Protein AF-S4RYF9-F1 (afdb_monomer_lite)

Secondary structure (DSSP, 8-state):
----SS-IIIIIHHIIIIIIHHHT---S-------HHHHHHHTTPPPP-TTSPPPGGGT--

Foldseek 3Di:
DDFFPDACVPGVCCCVPPVCVVPVDDDPDDDHDDDPVNVCVVVVHDDDDPPDDDDVVVVPD

InterPro domains:
  IPR000559 Formate-tetrahydrofolate ligase, FTHFS [PF01268] (1-47)
  IPR020628 Formate-tetrahydrofolate ligase, FTHFS, conserved site [PS00722] (33-44)
  IPR027417 P-loop containing nucleoside triphosphate hydrolase [G3DSA:3.40.50.300] (1-61)
  IPR027417 P-loop containing nucleoside triphosphate hydrolase [SSF52540] (1-49)

Organism: Petromyzon marinus (NCBI:txid7757)

Sequence (61 aa):
VTEAGFGADIGLEKFFNIKCRLSGLCPDAVVLVVTVRALKMHGGGPKVTVGAPLPKEYTEE

Radius of gyration: 16.33 Å; chains: 1; bounding box: 29×21×46 Å

pLDDT: mean 94.18, std 4.84, range [70.88, 98.5]

Structure (mmCIF, N/CA/C/O backbone):
data_AF-S4RYF9-F1
#
_entry.id   AF-S4RYF9-F1
#
loop_
_atom_site.group_PDB
_atom_site.id
_atom_site.type_symbol
_atom_site.label_atom_id
_atom_site.label_alt_id
_atom_site.label_comp_id
_atom_site.label_asym_id
_atom_site.label_entity_id
_atom_site.label_seq_id
_atom_site.pdbx_PDB_ins_code
_atom_site.Cartn_x
_atom_site.Cartn_y
_atom_site.Cartn_z
_atom_site.occupancy
_atom_site.B_iso_or_equiv
_atom_site.auth_seq_id
_atom_site.auth_comp_id
_atom_site.auth_asym_id
_atom_site.auth_atom_id
_atom_site.pdbx_PDB_model_num
ATOM 1 N N . VAL A 1 1 ? -14.904 7.660 5.025 1.00 86.94 1 VAL A N 1
ATOM 2 C CA . VAL A 1 1 ? -13.671 7.088 4.430 1.00 86.94 1 VAL A CA 1
ATOM 3 C C . VAL A 1 1 ? -12.485 7.889 4.947 1.00 86.94 1 VAL A C 1
ATOM 5 O O . VAL A 1 1 ? -12.608 9.103 5.045 1.00 86.94 1 VAL A O 1
ATOM 8 N N . THR A 1 2 ? -11.402 7.234 5.362 1.00 96.06 2 THR A N 1
ATOM 9 C CA . THR A 1 2 ? -10.164 7.861 5.869 1.00 96.06 2 THR A CA 1
ATOM 10 C C . THR A 1 2 ? -8.963 7.084 5.326 1.00 96.06 2 THR A C 1
ATOM 12 O O . THR A 1 2 ? -9.149 5.972 4.834 1.00 96.06 2 THR A O 1
ATOM 15 N N . GLU A 1 3 ? -7.760 7.648 5.408 1.00 97.44 3 GLU A N 1
ATOM 16 C CA . GLU A 1 3 ? -6.529 7.033 4.904 1.00 97.44 3 GLU A CA 1
ATOM 17 C C . GLU A 1 3 ? -5.421 7.011 5.964 1.00 97.44 3 GLU A C 1
ATOM 19 O O . GLU A 1 3 ? -5.450 7.759 6.947 1.00 97.44 3 GLU A O 1
ATOM 24 N N . ALA A 1 4 ? -4.436 6.140 5.748 1.00 96.62 4 ALA A N 1
ATOM 25 C CA . ALA A 1 4 ? -3.186 6.101 6.490 1.00 96.62 4 ALA A CA 1
ATOM 26 C C . ALA A 1 4 ? -2.029 6.303 5.504 1.00 96.62 4 ALA A C 1
ATOM 28 O O . ALA A 1 4 ? -2.039 5.730 4.418 1.00 96.62 4 ALA A O 1
ATOM 29 N N . GLY A 1 5 ? -1.053 7.137 5.869 1.00 95.94 5 GLY A N 1
ATOM 30 C CA . GLY A 1 5 ? 0.084 7.439 4.997 1.00 95.94 5 GLY A CA 1
ATOM 31 C C . GLY A 1 5 ? 1.057 6.264 4.853 1.00 95.94 5 GLY A C 1
ATOM 32 O O . GLY A 1 5 ? 1.138 5.423 5.743 1.00 95.94 5 GLY A O 1
ATOM 33 N N . PHE A 1 6 ? 1.858 6.275 3.782 1.00 96.75 6 PHE A N 1
ATOM 34 C CA . PHE A 1 6 ? 2.746 5.174 3.363 1.00 96.75 6 PHE A CA 1
ATOM 35 C C . PHE A 1 6 ? 1.991 3.894 2.954 1.00 96.75 6 PHE A C 1
ATOM 37 O O . PHE A 1 6 ? 0.782 3.914 2.737 1.00 96.75 6 PHE A O 1
ATOM 44 N N . GLY A 1 7 ? 2.725 2.793 2.761 1.00 96.81 7 GLY A N 1
ATOM 45 C CA . GLY A 1 7 ? 2.156 1.485 2.449 1.00 96.81 7 GLY A CA 1
ATOM 46 C C . GLY A 1 7 ? 1.437 0.849 3.640 1.00 96.81 7 GLY A C 1
ATOM 47 O O . GLY A 1 7 ? 1.480 1.339 4.772 1.00 96.81 7 GLY A O 1
ATOM 48 N N . ALA A 1 8 ? 0.764 -0.274 3.383 1.00 97.69 8 ALA A N 1
ATOM 49 C CA . ALA A 1 8 ? 0.036 -1.012 4.414 1.00 97.69 8 ALA A CA 1
ATOM 50 C C . ALA A 1 8 ? 0.954 -1.597 5.508 1.00 97.69 8 ALA A C 1
ATOM 52 O O . ALA A 1 8 ? 0.530 -1.796 6.642 1.00 97.69 8 ALA A O 1
ATOM 53 N N . ASP A 1 9 ? 2.221 -1.815 5.179 1.00 97.44 9 ASP A N 1
ATOM 54 C CA . ASP A 1 9 ? 3.285 -2.264 6.073 1.00 97.44 9 ASP A CA 1
ATOM 55 C C . ASP A 1 9 ? 3.609 -1.269 7.199 1.00 97.44 9 ASP A C 1
ATOM 57 O O . ASP A 1 9 ? 4.029 -1.685 8.275 1.00 97.44 9 ASP A O 1
ATOM 61 N N . ILE A 1 10 ? 3.385 0.032 6.982 1.00 98.00 10 ILE A N 1
ATOM 62 C CA . ILE A 1 10 ? 3.652 1.078 7.983 1.00 98.00 10 ILE A CA 1
ATOM 63 C C . ILE A 1 10 ? 2.367 1.802 8.387 1.00 98.00 10 ILE A C 1
ATOM 65 O O . ILE A 1 10 ? 2.071 1.947 9.573 1.00 98.00 10 ILE A O 1
ATOM 69 N N . GLY A 1 11 ? 1.618 2.317 7.414 1.00 97.81 11 GLY A N 1
ATOM 70 C CA . GLY A 1 11 ? 0.450 3.159 7.655 1.00 97.81 11 GLY A CA 1
ATOM 71 C C . GLY A 1 11 ? -0.712 2.383 8.246 1.00 97.81 11 GLY A C 1
ATOM 72 O O . GLY A 1 11 ? -1.238 2.739 9.302 1.00 97.81 11 GLY A O 1
ATOM 73 N N . LEU A 1 12 ? -1.103 1.310 7.556 1.00 97.88 12 LEU A N 1
ATOM 74 C CA . LEU A 1 12 ? -2.232 0.476 7.961 1.00 97.88 12 LEU A CA 1
ATOM 75 C C . LEU A 1 12 ? -1.934 -0.258 9.274 1.00 97.88 12 LEU A C 1
ATOM 77 O O . LEU A 1 12 ? -2.797 -0.300 10.150 1.00 97.88 12 LEU A O 1
ATOM 81 N N . GLU A 1 13 ? -0.705 -0.756 9.438 1.00 98.25 13 GLU A N 1
ATOM 82 C CA . GLU A 1 13 ? -0.218 -1.361 10.682 1.00 98.25 13 GLU A CA 1
ATOM 83 C C . GLU A 1 13 ? -0.442 -0.423 11.880 1.00 98.25 13 GLU A C 1
ATOM 85 O O . GLU A 1 13 ? -1.160 -0.781 12.816 1.00 98.25 13 GLU A O 1
ATOM 90 N N . LYS A 1 14 ? 0.040 0.825 11.808 1.00 98.38 14 LYS A N 1
ATOM 91 C CA . LYS A 1 14 ? -0.170 1.828 12.868 1.00 98.38 14 LYS A CA 1
ATOM 92 C C . LYS A 1 14 ? -1.640 2.195 13.047 1.00 98.38 14 LYS A C 1
ATOM 94 O O . LYS A 1 14 ? -2.087 2.420 14.176 1.00 98.38 14 LYS A O 1
ATOM 99 N N . PHE A 1 15 ? -2.402 2.276 11.956 1.00 98.25 15 PHE A N 1
ATOM 100 C CA . PHE A 1 15 ? -3.827 2.589 12.018 1.00 98.25 15 PHE A CA 1
ATOM 101 C C . PHE A 1 15 ? -4.583 1.547 12.850 1.00 98.25 15 PHE A C 1
ATOM 103 O O . PHE A 1 15 ? -5.297 1.927 13.776 1.00 98.25 15 PHE A O 1
ATOM 110 N N . PHE A 1 16 ? -4.369 0.253 12.608 1.00 98.06 16 PHE A N 1
ATOM 111 C CA . PHE A 1 16 ? -5.040 -0.805 13.368 1.00 98.06 16 PHE A CA 1
ATOM 112 C C . PHE A 1 16 ? -4.444 -1.009 14.768 1.00 98.06 16 PHE A C 1
ATOM 114 O O . PHE A 1 16 ? -5.189 -1.084 15.750 1.00 98.06 16 PHE A O 1
ATOM 121 N N . ASN A 1 17 ? -3.115 -1.053 14.901 1.00 98.25 17 ASN A N 1
ATOM 122 C CA . ASN A 1 17 ? -2.473 -1.405 16.171 1.00 98.25 17 ASN A CA 1
ATOM 123 C C . ASN A 1 17 ? -2.424 -0.265 17.191 1.00 98.25 17 ASN A C 1
ATOM 125 O O . ASN A 1 17 ? -2.375 -0.538 18.392 1.00 98.25 17 ASN A O 1
ATOM 129 N N . ILE A 1 18 ? -2.475 0.991 16.742 1.00 98.31 18 ILE A N 1
ATOM 130 C CA . ILE A 1 18 ? -2.435 2.166 17.620 1.00 98.31 18 ILE A CA 1
ATOM 131 C C . ILE A 1 18 ? -3.773 2.899 17.572 1.00 98.31 18 ILE A C 1
ATOM 133 O O . ILE A 1 18 ? -4.460 2.992 18.588 1.00 98.31 18 ILE A O 1
ATOM 137 N N . LYS A 1 19 ? -4.177 3.413 16.402 1.00 98.00 19 LYS A N 1
ATOM 138 C CA . LYS A 1 19 ? -5.335 4.316 16.320 1.00 98.00 19 LYS A CA 1
ATOM 139 C C . LYS A 1 19 ? -6.649 3.601 16.625 1.00 98.00 19 LYS A C 1
ATOM 141 O O . LYS A 1 19 ? -7.378 4.070 17.492 1.00 98.00 19 LYS A O 1
ATOM 146 N N . CYS A 1 20 ? -6.953 2.480 15.977 1.00 98.12 20 CYS A N 1
ATOM 147 C CA . CYS A 1 20 ? -8.172 1.704 16.231 1.00 98.12 20 CYS A CA 1
ATOM 148 C C . CYS A 1 20 ? -8.228 1.194 17.671 1.00 98.12 20 CYS A C 1
ATOM 150 O O . CYS A 1 20 ? -9.240 1.383 18.339 1.00 98.12 20 CYS A O 1
ATOM 152 N N . ARG A 1 21 ? -7.116 0.654 18.189 1.00 98.19 21 ARG A N 1
ATOM 153 C CA . ARG A 1 21 ? -7.026 0.191 19.582 1.00 98.19 21 ARG A CA 1
ATOM 154 C C . ARG A 1 21 ? -7.328 1.297 20.598 1.00 98.19 21 ARG A C 1
ATOM 156 O O . ARG A 1 21 ? -8.039 1.044 21.561 1.00 98.19 21 ARG A O 1
ATOM 163 N N . LEU A 1 22 ? -6.798 2.505 20.390 1.00 98.50 22 LEU A N 1
ATOM 164 C CA . LEU A 1 22 ? -7.002 3.634 21.305 1.00 98.50 22 LEU A CA 1
ATOM 165 C C . LEU A 1 22 ? -8.356 4.334 21.121 1.00 98.50 22 LEU A C 1
ATOM 167 O O . LEU A 1 22 ? -8.874 4.905 22.073 1.00 98.50 22 LEU A O 1
ATOM 171 N N . SER A 1 23 ? -8.918 4.321 19.911 1.00 98.00 23 SER A N 1
ATOM 172 C CA . SER A 1 23 ? -10.173 5.024 19.591 1.00 98.00 23 SER A CA 1
ATOM 173 C C . SER A 1 23 ? -11.423 4.147 19.652 1.00 98.00 23 SER A C 1
ATOM 175 O O . SER A 1 23 ? -12.528 4.679 19.605 1.00 98.00 23 SER A O 1
ATOM 177 N N . GLY A 1 24 ? -11.271 2.822 19.715 1.00 97.31 24 GLY A N 1
ATOM 178 C CA . GLY A 1 24 ? -12.379 1.869 19.610 1.00 97.31 24 GLY A CA 1
ATOM 179 C C . GLY A 1 24 ? -12.952 1.732 18.195 1.00 97.31 24 GLY A C 1
ATOM 180 O O . GLY A 1 24 ? -13.986 1.094 18.018 1.00 97.31 24 GLY A O 1
ATOM 181 N N . LEU A 1 25 ? -12.310 2.322 17.180 1.00 97.56 25 LEU A N 1
ATOM 182 C CA . LEU A 1 25 ? -12.752 2.187 15.792 1.00 97.56 25 LEU A CA 1
ATOM 183 C C . LEU A 1 25 ? -12.543 0.754 15.294 1.00 97.56 25 LEU A C 1
ATOM 185 O O . LEU A 1 25 ? -11.441 0.217 15.388 1.00 97.56 25 LEU A O 1
ATOM 189 N N . CYS A 1 26 ? -13.580 0.189 14.678 1.00 97.50 26 CYS A N 1
ATOM 190 C CA . CYS A 1 26 ? -13.559 -1.128 14.049 1.00 97.50 26 CYS A CA 1
ATOM 191 C C . CYS A 1 26 ? -13.965 -0.995 12.572 1.00 97.50 26 CYS A C 1
ATOM 193 O O . CYS A 1 26 ? -15.154 -1.017 12.271 1.00 97.50 26 CYS A O 1
ATOM 195 N N . PRO A 1 27 ? -13.012 -0.768 11.651 1.00 97.38 27 PRO A N 1
ATOM 196 C CA . PRO A 1 27 ? -13.315 -0.644 10.228 1.00 97.38 27 PRO A CA 1
ATOM 197 C C . PRO A 1 27 ? -13.775 -1.984 9.639 1.00 97.38 27 PRO A C 1
ATOM 199 O O . PRO A 1 27 ? -13.069 -2.979 9.779 1.00 97.38 27 PRO A O 1
ATOM 202 N N . ASP A 1 28 ? -14.900 -1.992 8.923 1.00 98.19 28 ASP A N 1
ATOM 203 C CA . ASP A 1 28 ? -15.456 -3.205 8.294 1.00 98.19 28 ASP A CA 1
ATOM 204 C C . ASP A 1 28 ? -14.784 -3.577 6.961 1.00 98.19 28 ASP A C 1
ATOM 206 O O . ASP A 1 28 ? -14.861 -4.717 6.508 1.00 98.19 28 ASP A O 1
ATOM 210 N N . ALA A 1 29 ? -14.134 -2.610 6.306 1.00 97.94 29 ALA A N 1
ATOM 211 C CA . ALA A 1 29 ? -13.493 -2.797 5.010 1.00 97.94 29 ALA A CA 1
ATOM 212 C C . ALA A 1 29 ? -12.231 -1.940 4.863 1.00 97.94 29 ALA A C 1
ATOM 214 O O . ALA A 1 29 ? -12.113 -0.855 5.440 1.00 97.94 29 ALA A O 1
ATOM 215 N N . VAL A 1 30 ? -11.305 -2.419 4.031 1.00 97.69 30 VAL A N 1
ATOM 216 C CA . VAL A 1 30 ? -10.065 -1.731 3.658 1.00 97.69 30 VAL A CA 1
ATOM 217 C C . VAL A 1 30 ? -9.948 -1.721 2.138 1.00 97.69 30 VAL A C 1
ATOM 219 O O . VAL A 1 30 ? -10.234 -2.720 1.482 1.00 97.69 30 VAL A O 1
ATOM 222 N N . VAL A 1 31 ? -9.497 -0.597 1.580 1.00 97.94 31 VAL A N 1
ATOM 223 C CA . VAL A 1 31 ? -9.166 -0.475 0.157 1.00 97.94 31 VAL A CA 1
ATOM 224 C C . VAL A 1 31 ? -7.651 -0.359 0.022 1.00 97.94 31 VAL A C 1
ATOM 226 O O . VAL A 1 31 ? -7.058 0.592 0.527 1.00 97.94 31 VAL A O 1
ATOM 229 N N . LEU A 1 32 ? -7.026 -1.321 -0.663 1.00 97.31 32 LEU A N 1
ATOM 230 C CA . LEU A 1 32 ? -5.599 -1.285 -0.982 1.00 97.31 32 LEU A CA 1
ATOM 231 C C . LEU A 1 32 ? -5.399 -0.690 -2.378 1.00 97.31 32 LEU A C 1
ATOM 233 O O . LEU A 1 32 ? -5.741 -1.311 -3.383 1.00 97.31 32 LEU A O 1
ATOM 237 N N . VAL A 1 33 ? -4.841 0.516 -2.440 1.00 97.44 33 VAL A N 1
ATOM 238 C CA . VAL A 1 33 ? -4.565 1.195 -3.711 1.00 97.44 33 VAL A CA 1
ATOM 239 C C . VAL A 1 33 ? -3.268 0.661 -4.315 1.00 97.44 33 VAL A C 1
ATOM 241 O O . VAL A 1 33 ? -2.225 0.660 -3.663 1.00 97.44 33 VAL A O 1
ATOM 244 N N . VAL A 1 34 ? -3.324 0.242 -5.581 1.00 97.00 34 VAL A N 1
ATOM 245 C CA . VAL A 1 34 ? -2.161 -0.208 -6.361 1.00 97.00 34 VAL A CA 1
ATOM 246 C C . VAL A 1 34 ? -2.198 0.421 -7.752 1.00 97.00 34 VAL A C 1
ATOM 248 O O . VAL A 1 34 ? -3.256 0.815 -8.238 1.00 97.00 34 VAL A O 1
ATOM 251 N N . THR A 1 35 ? -1.048 0.482 -8.425 1.00 93.56 35 THR A N 1
ATOM 252 C CA . THR A 1 35 ? -0.981 0.870 -9.841 1.00 93.56 35 THR A CA 1
ATOM 253 C C . THR A 1 35 ? -0.219 -0.180 -10.638 1.00 93.56 35 THR A C 1
ATOM 255 O O . THR A 1 35 ? 0.727 -0.781 -10.128 1.00 93.56 35 THR A O 1
ATOM 258 N N . VAL A 1 36 ? -0.580 -0.363 -11.913 1.00 91.88 36 VAL A N 1
ATOM 259 C CA . VAL A 1 36 ? 0.131 -1.274 -12.832 1.00 91.88 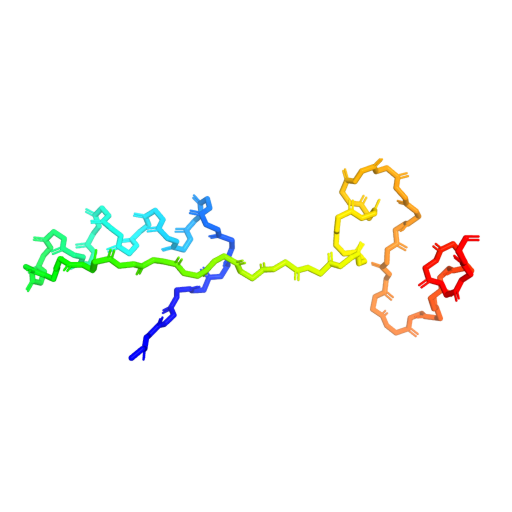36 VAL A CA 1
ATOM 260 C C . VAL A 1 36 ? 1.626 -0.944 -12.886 1.00 91.88 36 VAL A C 1
ATOM 262 O O . VAL A 1 36 ? 2.465 -1.839 -12.850 1.00 91.88 36 VAL A O 1
ATOM 265 N N . ARG A 1 37 ? 1.975 0.349 -12.893 1.00 91.44 37 ARG A N 1
ATOM 266 C CA . ARG A 1 37 ? 3.369 0.810 -12.896 1.00 91.44 37 ARG A CA 1
ATOM 267 C C . ARG A 1 37 ? 4.121 0.397 -11.633 1.00 91.44 37 ARG A C 1
ATOM 269 O O . ARG A 1 37 ? 5.240 -0.090 -11.744 1.00 91.44 37 ARG A O 1
ATOM 276 N N . ALA A 1 38 ? 3.519 0.572 -10.455 1.00 92.56 38 ALA A N 1
ATOM 277 C CA . ALA A 1 38 ? 4.142 0.159 -9.199 1.00 92.56 38 ALA A CA 1
ATOM 278 C C . ALA A 1 38 ? 4.359 -1.361 -9.161 1.00 92.56 38 ALA A C 1
ATOM 280 O O . ALA A 1 38 ? 5.440 -1.803 -8.784 1.00 92.56 38 ALA A O 1
ATOM 281 N N . LEU A 1 39 ? 3.381 -2.151 -9.621 1.00 94.25 39 LEU A N 1
ATOM 282 C CA . LEU A 1 39 ? 3.511 -3.609 -9.697 1.00 94.25 39 LEU A CA 1
ATOM 283 C C . LEU A 1 39 ? 4.636 -4.036 -10.645 1.00 94.25 39 LEU A C 1
ATOM 285 O O . LEU A 1 39 ? 5.496 -4.813 -10.244 1.00 94.25 39 LEU A O 1
ATOM 289 N N . LYS A 1 40 ? 4.682 -3.489 -11.867 1.00 92.12 40 LYS A N 1
ATOM 290 C CA . LYS A 1 40 ? 5.766 -3.755 -12.828 1.00 92.12 40 LYS A CA 1
ATOM 291 C C . LYS A 1 40 ? 7.139 -3.367 -12.250 1.00 92.12 40 LYS A C 1
ATOM 293 O O . LYS A 1 40 ? 8.072 -4.156 -12.338 1.00 92.12 40 LYS A O 1
ATOM 298 N N . MET A 1 41 ? 7.255 -2.206 -11.599 1.00 93.75 41 MET A N 1
ATOM 299 C CA . MET A 1 41 ? 8.511 -1.746 -10.985 1.00 93.75 41 MET A CA 1
ATOM 300 C C . MET A 1 41 ? 8.971 -2.657 -9.839 1.00 93.75 41 MET A C 1
ATOM 302 O O . MET A 1 41 ? 10.136 -3.044 -9.789 1.00 93.75 41 MET A O 1
ATOM 306 N N . HIS A 1 42 ? 8.069 -3.032 -8.929 1.00 94.38 42 HIS A N 1
ATOM 307 C CA . HIS A 1 42 ? 8.392 -3.954 -7.834 1.00 94.38 42 HIS A CA 1
ATOM 308 C C . HIS A 1 42 ? 8.599 -5.400 -8.309 1.00 94.38 42 HIS A C 1
ATOM 310 O O . HIS A 1 42 ? 9.280 -6.164 -7.633 1.00 94.38 42 HIS A O 1
ATOM 316 N N . GLY A 1 43 ? 8.070 -5.759 -9.482 1.00 94.81 43 GLY A N 1
ATOM 317 C CA . GLY A 1 43 ? 8.281 -7.042 -10.154 1.00 94.81 43 GLY A CA 1
ATOM 318 C C . GLY A 1 43 ? 9.586 -7.151 -10.953 1.00 94.81 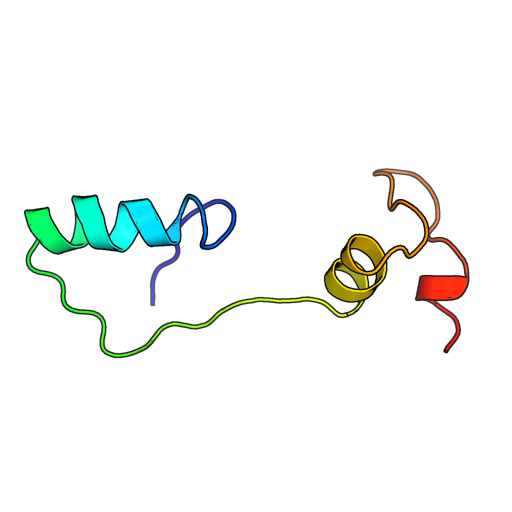43 GLY A C 1
ATOM 319 O O . GLY A 1 43 ? 9.751 -8.119 -11.687 1.00 94.81 43 GLY A O 1
ATOM 320 N N . GLY A 1 44 ? 10.502 -6.180 -10.841 1.00 94.12 44 GLY A N 1
ATOM 321 C CA . GLY A 1 44 ? 11.794 -6.183 -11.542 1.00 94.12 44 GLY A CA 1
ATOM 322 C C . GLY A 1 44 ? 11.834 -5.352 -12.829 1.00 94.12 44 GLY A C 1
ATOM 323 O O . GLY A 1 44 ? 12.843 -5.366 -13.531 1.00 94.12 44 GLY A O 1
ATOM 324 N N . GLY A 1 45 ? 10.766 -4.614 -13.140 1.00 91.88 45 GLY A N 1
ATOM 325 C CA . G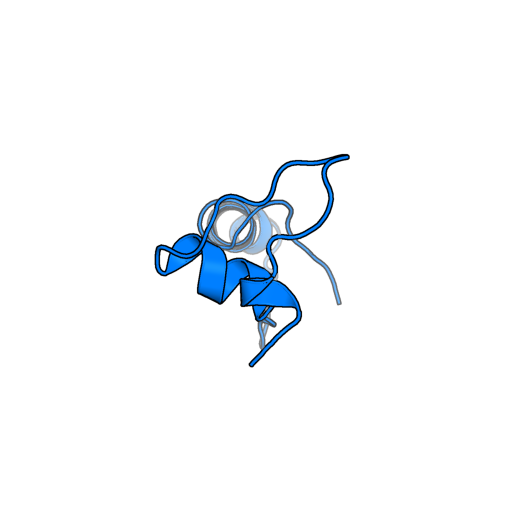LY A 1 45 ? 10.742 -3.657 -14.242 1.00 91.88 45 GLY A CA 1
ATOM 326 C C . GLY A 1 45 ? 11.686 -2.460 -14.031 1.00 91.88 45 GLY A C 1
ATOM 327 O O . GLY A 1 45 ? 12.162 -2.216 -12.917 1.00 91.88 45 GLY A O 1
ATOM 328 N N . PRO A 1 46 ? 11.954 -1.669 -15.087 1.00 92.00 46 PRO A N 1
ATOM 329 C CA . PRO A 1 46 ? 12.922 -0.572 -15.035 1.00 92.00 46 PRO A CA 1
ATOM 330 C C . PRO A 1 46 ? 12.597 0.468 -13.954 1.00 92.00 46 PRO A C 1
ATOM 332 O O . PRO A 1 46 ? 11.438 0.791 -13.710 1.00 92.00 46 PRO A O 1
ATOM 335 N N . LYS A 1 47 ? 13.596 1.057 -13.296 1.00 89.62 47 LYS A N 1
ATOM 336 C CA . LYS A 1 47 ? 13.334 2.015 -12.210 1.00 89.62 47 LYS A CA 1
ATOM 337 C C . LYS A 1 47 ? 12.635 3.281 -12.725 1.00 89.62 47 LYS A C 1
ATOM 339 O O . LYS A 1 47 ? 13.118 3.938 -13.644 1.00 89.62 47 LYS A O 1
ATOM 344 N N . VAL A 1 48 ? 11.539 3.670 -12.075 1.00 88.94 48 VAL A N 1
ATOM 345 C CA . VAL A 1 48 ? 10.862 4.947 -12.337 1.00 88.94 48 VAL A CA 1
ATOM 346 C C . VAL A 1 48 ? 11.541 6.042 -11.516 1.00 88.94 48 VAL A C 1
ATOM 348 O O . VAL A 1 48 ? 11.596 5.962 -10.289 1.00 88.94 48 VAL A O 1
ATOM 351 N N . THR A 1 49 ? 12.069 7.062 -12.193 1.00 89.88 49 THR A N 1
ATOM 352 C CA . THR A 1 49 ? 12.754 8.198 -11.559 1.00 89.88 49 THR A CA 1
ATOM 353 C C . THR A 1 49 ? 11.947 9.472 -11.770 1.00 89.88 49 THR A C 1
ATOM 355 O O . THR A 1 49 ? 11.499 9.754 -12.879 1.00 89.88 49 THR A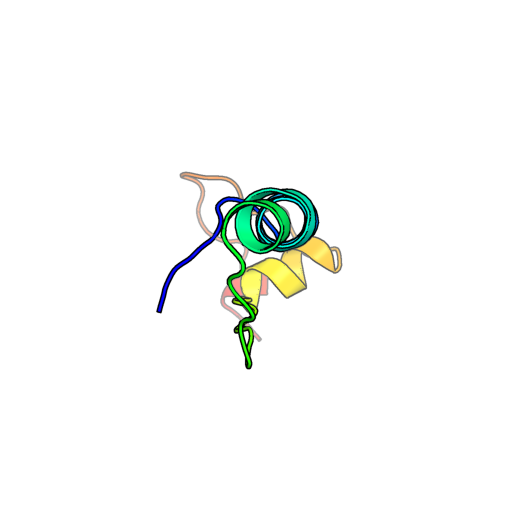 O 1
ATOM 358 N N . VAL A 1 50 ? 11.752 10.248 -10.705 1.00 88.75 50 VAL A N 1
ATOM 359 C CA . VAL A 1 50 ? 10.997 11.505 -10.761 1.00 88.75 50 VAL A CA 1
ATOM 360 C C . VAL A 1 50 ? 11.682 12.490 -11.713 1.00 88.75 50 VAL A C 1
ATOM 362 O O . VAL A 1 50 ? 12.893 12.673 -11.650 1.00 88.75 50 VAL A O 1
ATOM 365 N N . GLY A 1 51 ? 10.902 13.117 -12.596 1.00 90.94 51 GLY A N 1
ATOM 366 C CA . GLY A 1 51 ? 11.391 14.098 -13.572 1.00 90.94 51 GLY A CA 1
ATOM 367 C C . GLY A 1 51 ? 12.014 13.501 -14.839 1.00 90.94 51 GLY A C 1
ATOM 368 O O . GLY A 1 51 ? 12.246 14.239 -15.792 1.00 90.94 51 GLY A O 1
ATOM 369 N N . ALA A 1 52 ? 12.243 12.186 -14.888 1.00 90.44 52 ALA A N 1
ATOM 370 C CA . ALA A 1 52 ? 12.686 11.501 -16.097 1.00 90.44 52 ALA A CA 1
ATOM 371 C C . ALA A 1 52 ? 11.481 10.994 -16.917 1.00 90.44 52 ALA A C 1
ATOM 373 O O . ALA A 1 52 ? 10.438 10.670 -16.337 1.00 90.44 52 ALA A O 1
ATOM 374 N N . PRO A 1 53 ? 11.609 10.882 -18.254 1.00 90.94 53 PRO A N 1
ATOM 375 C CA . PRO A 1 53 ? 10.632 10.180 -19.076 1.00 90.94 53 PRO A CA 1
ATOM 376 C C . PRO A 1 53 ? 10.428 8.744 -18.594 1.00 90.94 53 PRO A C 1
ATOM 378 O O . PRO A 1 53 ? 11.345 8.108 -18.068 1.00 90.94 53 PRO A O 1
ATOM 381 N N . LEU A 1 54 ? 9.220 8.221 -18.792 1.00 90.31 54 LEU A N 1
ATOM 382 C CA . LEU A 1 54 ? 8.933 6.836 -18.450 1.00 90.31 54 LEU A CA 1
ATOM 383 C C . LEU A 1 54 ? 9.658 5.882 -19.412 1.00 90.31 54 LEU A C 1
ATOM 385 O O . LEU A 1 54 ? 9.653 6.131 -20.619 1.00 90.31 54 LEU A O 1
ATOM 389 N N . PRO A 1 55 ? 10.244 4.786 -18.896 1.00 90.06 55 PRO A N 1
ATOM 390 C CA . PRO A 1 55 ? 10.722 3.681 -19.722 1.00 90.06 55 PRO A CA 1
ATOM 391 C C . PRO A 1 55 ? 9.6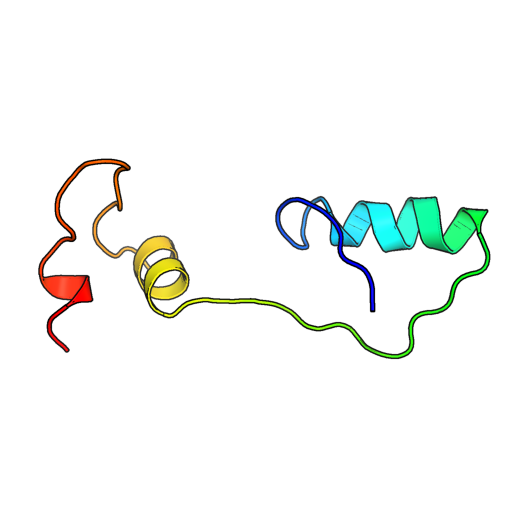04 3.125 -20.612 1.00 90.06 55 PRO A C 1
ATOM 393 O O . PRO A 1 55 ? 8.437 3.103 -20.203 1.00 90.06 55 PRO A O 1
ATOM 396 N N . LYS A 1 56 ? 9.959 2.680 -21.821 1.00 90.50 56 LYS A N 1
ATOM 397 C CA . LYS A 1 56 ? 8.993 2.243 -22.843 1.00 90.50 56 LYS A CA 1
ATOM 398 C C . LYS A 1 56 ? 8.151 1.057 -22.381 1.00 90.50 56 LYS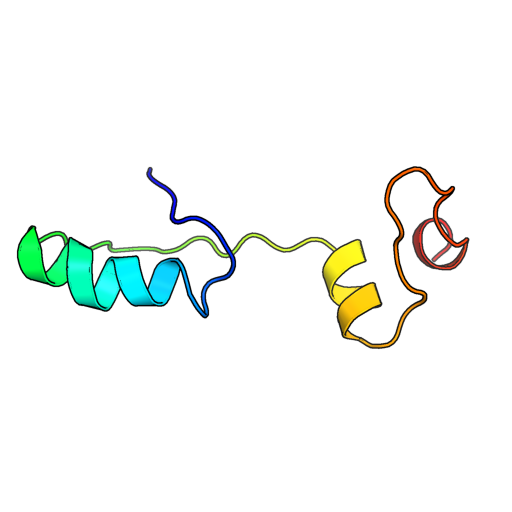 A C 1
ATOM 400 O O . LYS A 1 56 ? 6.972 0.989 -22.686 1.00 90.50 56 LYS A O 1
ATOM 405 N N . GLU A 1 57 ? 8.714 0.200 -21.541 1.00 88.25 57 GLU A N 1
ATOM 406 C CA . GLU A 1 57 ? 8.085 -0.975 -20.925 1.00 88.25 57 GLU A CA 1
ATOM 407 C C . GLU A 1 57 ? 6.873 -0.626 -20.026 1.00 88.25 57 GLU A C 1
ATOM 409 O O . GLU A 1 57 ? 6.083 -1.495 -19.631 1.00 88.25 57 GLU A O 1
ATOM 414 N N . TYR A 1 58 ? 6.723 0.654 -19.664 1.00 88.31 58 TYR A N 1
ATOM 415 C CA . TYR A 1 58 ? 5.566 1.176 -18.931 1.00 88.31 58 TYR A CA 1
ATOM 416 C C . TYR A 1 58 ? 4.513 1.848 -19.812 1.00 88.31 58 TYR A C 1
ATOM 418 O O . TYR A 1 58 ? 3.445 2.184 -19.296 1.00 88.31 58 TYR A O 1
ATOM 426 N N . THR A 1 59 ? 4.811 2.084 -21.087 1.00 87.44 59 THR A N 1
ATOM 427 C CA . THR A 1 59 ? 3.913 2.736 -22.054 1.00 87.44 59 THR A CA 1
ATOM 428 C C . THR A 1 59 ? 3.496 1.808 -23.190 1.00 87.44 59 THR A C 1
ATOM 430 O O . THR A 1 59 ? 2.456 2.029 -23.798 1.00 87.44 59 THR A O 1
ATOM 433 N N . GLU A 1 60 ? 4.301 0.787 -23.459 1.00 84.12 60 GLU A N 1
ATOM 434 C CA . GLU A 1 60 ? 4.088 -0.271 -24.440 1.00 84.12 60 GLU A CA 1
ATOM 435 C C . GLU A 1 60 ? 3.723 -1.559 -23.666 1.00 84.12 60 GLU A C 1
ATOM 437 O O . GLU A 1 60 ? 4.239 -1.784 -22.562 1.00 84.12 60 GLU A O 1
ATOM 442 N N . GLU A 1 61 ? 2.763 -2.339 -24.179 1.00 70.88 61 GLU A N 1
ATOM 443 C CA . GLU A 1 61 ? 2.353 -3.625 -23.579 1.00 70.88 61 GLU A CA 1
ATOM 444 C C . GLU A 1 61 ? 3.284 -4.774 -23.961 1.00 70.88 61 GLU A C 1
ATOM 446 O O . GLU A 1 61 ? 3.628 -4.887 -25.160 1.00 70.88 61 GLU A O 1
#